Protein AF-A0A8T1VBM8-F1 (afdb_monomer)

Sequence (151 aa):
MEVMPRVQRLIVVVNVLEFKYRATGYGIYLYDMVSPILKAYPNKFNLYTIKEELNIYIHSKVVVIDDVDTFESPDGVIVNKLARDFRIRKFQEMTGLGYDELTLKEAFYSFESAASNVSTILQHLEVSYHAYYLTFTNFIRQNMNPQDACT

Organism: NCBI:txid221518

Solvent-accessible surface area (backbone atoms only — not comparable to full-atom values): 9210 Å² total; per-residue (Å²): 126,87,58,66,84,73,38,60,36,40,41,37,38,40,46,70,75,51,68,70,46,50,74,69,48,47,53,52,54,52,37,69,66,43,50,61,50,40,72,77,33,63,91,31,46,48,49,30,23,50,46,75,92,71,75,72,90,49,91,65,50,78,48,79,44,59,81,66,72,82,62,76,43,100,82,70,55,68,82,51,70,63,60,54,50,52,50,52,54,51,44,27,74,58,55,73,52,61,77,93,79,50,50,83,72,54,49,52,56,43,48,57,51,24,31,73,33,87,90,48,54,33,25,73,50,86,82,71,92,57,80,72,52,73,74,62,39,71,71,56,44,43,73,74,40,73,80,76,69,86,126

Mean predicted aligned error: 10.0 Å

Radius of gyration: 17.74 Å; Cα contacts (8 Å, |Δi|>4): 163; chains: 1; bounding box: 34×45×46 Å

Foldseek 3Di:
DVCQVQFQAKEKEAEDDDPVNVVLCVLVVCLVVCVVVCVVCVPRYFYKYFDVVVVDDDHMDIDTHGPPPQDQDPVRDGPDPVSVQVNLVVLCVQQVDDSVVDDSVVSVVSLVVQQVDPPTGMHGDDNDDDPCSVVCDPVSVCVSCVPPPDD

pLDDT: mean 73.57, std 13.28, range [36.59, 90.25]

Nearest PDB structures (foldseek):
  5hqp-assembly1_D  TM=2.925E-01  e=4.922E-01  Homo sapiens
  3drn-assembly2_B  TM=2.360E-01  e=3.787E-01  Saccharolobus solfataricus
  5xwm-assembly1_A  TM=3.075E-01  e=1.405E+00  Homo sapiens
  5xwm-assembly2_B  TM=2.818E-01  e=1.950E+00  Homo sapiens
  3me8-assembly1_A  TM=2.087E-01  e=1.233E+00  Aquifex aeolicus

Secondary structure (DSSP, 8-state):
--STTT-SEEEEEE----HHHHHTTHHHHHHHHHHHHHHH-TTTEEEEEE-GGG-----EEEEEE--------TT--PPPHHHHHHHHHHHHHHH---STT--TTHHHHHHHHHHH-TTSSEEE------GGGGG--HHHHHHH-TT----

Structure (mmCIF, N/CA/C/O backbone):
data_AF-A0A8T1VBM8-F1
#
_entry.id   AF-A0A8T1VBM8-F1
#
loop_
_atom_site.group_PDB
_atom_site.id
_atom_site.type_symbol
_atom_site.label_atom_id
_atom_site.label_alt_id
_atom_site.label_comp_id
_atom_site.label_asym_id
_atom_site.label_entity_id
_atom_site.label_seq_id
_atom_site.pdbx_PDB_ins_code
_atom_site.Cartn_x
_atom_site.Cartn_y
_atom_site.Cartn_z
_atom_site.occupancy
_atom_site.B_iso_or_equiv
_atom_site.auth_seq_id
_atom_site.auth_comp_id
_atom_site.auth_asym_id
_atom_site.auth_atom_id
_atom_site.pdbx_PDB_model_num
ATOM 1 N N . MET A 1 1 ? -6.867 -14.392 -8.960 1.00 59.41 1 MET A N 1
ATOM 2 C CA . MET A 1 1 ? -7.187 -13.363 -7.937 1.00 59.41 1 MET A CA 1
ATOM 3 C C . MET A 1 1 ? -8.410 -13.785 -7.117 1.00 59.41 1 MET A C 1
ATOM 5 O O . MET A 1 1 ? -9.407 -13.081 -7.068 1.00 59.41 1 MET A O 1
ATOM 9 N N . GLU A 1 2 ? -8.344 -14.952 -6.478 1.00 68.31 2 GLU A N 1
ATOM 10 C CA . GLU A 1 2 ? -9.504 -15.602 -5.840 1.00 68.31 2 GLU A CA 1
ATOM 11 C C . GLU A 1 2 ? -9.891 -14.979 -4.484 1.00 68.31 2 GLU A C 1
ATOM 13 O O . GLU A 1 2 ? -11.028 -15.084 -4.037 1.00 68.31 2 GLU A O 1
ATOM 18 N N . VAL A 1 3 ? -8.953 -14.269 -3.849 1.00 71.06 3 VAL A N 1
ATOM 19 C CA . VAL A 1 3 ? -9.081 -13.762 -2.472 1.00 71.06 3 VAL A CA 1
ATOM 20 C C . VAL A 1 3 ? -9.628 -12.324 -2.405 1.00 71.06 3 VAL A C 1
ATOM 22 O O . VAL A 1 3 ? -10.326 -11.972 -1.457 1.00 71.06 3 VAL A O 1
ATOM 25 N N . MET A 1 4 ? -9.388 -11.497 -3.431 1.00 75.88 4 MET A N 1
ATOM 26 C CA . MET A 1 4 ? -9.801 -10.079 -3.471 1.00 75.88 4 MET A CA 1
ATOM 27 C C . MET A 1 4 ? -11.314 -9.825 -3.290 1.00 75.88 4 MET A C 1
ATOM 29 O O . MET A 1 4 ? -11.676 -8.816 -2.677 1.00 75.88 4 MET A O 1
ATOM 33 N N . PRO A 1 5 ? -12.227 -10.696 -3.768 1.00 78.94 5 PRO A N 1
ATOM 34 C CA . PRO A 1 5 ? -13.652 -10.533 -3.492 1.00 78.94 5 PRO A CA 1
ATOM 35 C C . PRO A 1 5 ? -14.000 -10.610 -1.999 1.00 78.94 5 PRO A C 1
ATOM 37 O O . PRO A 1 5 ? -14.883 -9.872 -1.565 1.00 78.94 5 PRO A O 1
ATOM 40 N N . ARG A 1 6 ? -13.292 -11.449 -1.225 1.00 75.56 6 ARG A N 1
ATOM 41 C CA . ARG A 1 6 ? -13.557 -11.702 0.203 1.00 75.56 6 ARG A CA 1
ATOM 42 C C . ARG A 1 6 ? -12.958 -10.628 1.108 1.00 75.56 6 ARG A C 1
ATOM 44 O O . ARG A 1 6 ? -13.617 -10.175 2.032 1.00 75.56 6 ARG A O 1
ATOM 51 N N . VAL A 1 7 ? -11.755 -10.162 0.778 1.00 75.62 7 VAL A N 1
ATOM 52 C CA . VAL A 1 7 ? -11.066 -9.116 1.545 1.00 75.62 7 VAL A CA 1
ATOM 53 C C . VAL A 1 7 ? -11.828 -7.791 1.447 1.00 75.62 7 VAL A C 1
ATOM 55 O O . VAL A 1 7 ? -12.312 -7.403 0.373 1.00 75.62 7 VAL A O 1
ATOM 58 N N . GLN A 1 8 ? -11.916 -7.069 2.568 1.00 77.69 8 GLN A N 1
ATOM 59 C CA . GLN A 1 8 ? -12.539 -5.747 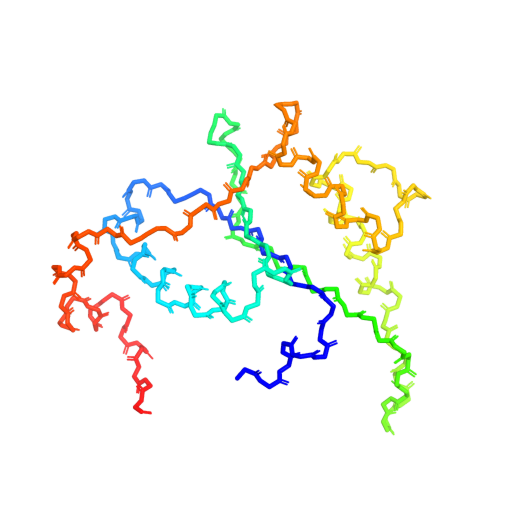2.591 1.00 77.69 8 GLN A CA 1
ATOM 60 C C . GLN A 1 8 ? -11.660 -4.704 1.920 1.00 77.69 8 GLN A C 1
ATOM 62 O O . GLN A 1 8 ? -12.118 -4.068 0.969 1.00 77.69 8 GLN A O 1
ATOM 67 N N . ARG A 1 9 ? -10.404 -4.555 2.364 1.00 79.00 9 ARG A N 1
ATOM 68 C CA . ARG A 1 9 ? -9.393 -3.815 1.601 1.00 79.00 9 ARG A CA 1
ATOM 69 C C . ARG A 1 9 ? -7.971 -4.317 1.858 1.00 79.00 9 ARG A C 1
ATOM 71 O O . ARG A 1 9 ? -7.645 -4.882 2.902 1.00 79.00 9 ARG A O 1
ATOM 78 N N . LEU A 1 10 ? -7.114 -4.042 0.889 1.00 84.44 10 LEU A N 1
ATOM 79 C CA . LEU A 1 10 ? -5.692 -4.328 0.882 1.00 84.44 10 LEU A CA 1
ATOM 80 C C . LEU A 1 10 ? -4.931 -3.002 0.790 1.00 84.44 10 LEU A C 1
ATOM 82 O O . LEU A 1 10 ? -5.073 -2.271 -0.190 1.00 84.44 10 LEU A O 1
ATOM 86 N N . ILE A 1 11 ? -4.132 -2.708 1.815 1.00 85.56 11 ILE A N 1
ATOM 87 C CA . ILE A 1 11 ? -3.216 -1.569 1.824 1.00 85.56 11 ILE A CA 1
ATOM 88 C C . ILE A 1 11 ? -1.802 -2.089 1.620 1.00 85.56 11 ILE A C 1
ATOM 90 O O . ILE A 1 11 ? -1.339 -2.984 2.335 1.00 85.56 11 ILE A O 1
ATOM 94 N N . VAL A 1 12 ? -1.088 -1.490 0.679 1.00 87.06 12 VAL A N 1
ATOM 95 C CA . VAL A 1 12 ? 0.325 -1.778 0.461 1.00 87.06 12 VAL A CA 1
ATOM 96 C C . VAL A 1 12 ? 1.109 -0.480 0.592 1.00 87.06 12 VAL A C 1
ATOM 98 O O . VAL A 1 12 ? 0.797 0.507 -0.066 1.00 87.06 12 VAL A O 1
ATOM 101 N N . VAL A 1 13 ? 2.125 -0.482 1.454 1.00 86.19 13 VAL A N 1
ATOM 102 C CA . VAL A 1 13 ? 3.088 0.614 1.584 1.00 86.19 13 VAL A CA 1
ATOM 103 C C . VAL A 1 13 ? 4.415 0.132 1.028 1.00 86.19 13 VAL A C 1
ATOM 105 O O . VAL A 1 13 ? 5.038 -0.780 1.583 1.00 86.19 13 VAL A O 1
ATOM 108 N N . VAL A 1 14 ? 4.835 0.726 -0.079 1.00 82.56 14 VAL A N 1
ATOM 109 C CA . VAL A 1 14 ? 6.121 0.435 -0.718 1.00 82.56 14 VAL A CA 1
ATOM 110 C C . VAL A 1 14 ? 7.088 1.589 -0.512 1.00 82.56 14 VAL A C 1
ATOM 112 O O . VAL A 1 14 ? 6.700 2.679 -0.093 1.00 82.56 14 VAL A O 1
ATOM 115 N N . ASN A 1 15 ? 8.365 1.334 -0.778 1.00 74.75 15 ASN A N 1
ATOM 116 C CA . ASN A 1 15 ? 9.353 2.394 -0.743 1.00 74.75 15 ASN A CA 1
ATOM 117 C C . ASN A 1 15 ? 9.220 3.337 -1.934 1.00 74.75 15 ASN A C 1
ATOM 119 O O . ASN A 1 15 ? 8.777 2.941 -3.018 1.00 74.75 15 ASN A O 1
ATOM 123 N N . VAL A 1 16 ? 9.765 4.537 -1.756 1.00 67.69 16 VAL A N 1
ATOM 124 C CA . VAL A 1 16 ? 10.067 5.425 -2.870 1.00 67.69 16 VAL A CA 1
ATOM 125 C C . VAL A 1 16 ? 11.045 4.715 -3.793 1.00 67.69 16 VAL A C 1
ATOM 127 O O . VAL A 1 16 ? 12.117 4.261 -3.384 1.00 67.69 16 VAL A O 1
ATOM 130 N N . LEU A 1 17 ? 10.678 4.632 -5.067 1.00 64.88 17 LEU A N 1
ATOM 131 C CA . LEU A 1 17 ? 11.589 4.138 -6.078 1.00 64.88 17 LEU A CA 1
ATOM 132 C C . LEU A 1 17 ? 12.632 5.192 -6.387 1.00 64.88 17 LEU A C 1
ATOM 134 O O . LEU A 1 17 ? 12.376 6.086 -7.199 1.00 64.88 17 LEU A O 1
ATOM 138 N N . GLU A 1 18 ? 13.815 5.046 -5.786 1.00 64.81 18 GLU A N 1
ATOM 139 C CA . GLU A 1 18 ? 14.990 5.790 -6.227 1.00 64.81 18 GLU A CA 1
ATOM 140 C C . GLU A 1 18 ? 15.166 5.620 -7.740 1.00 64.81 18 GLU A C 1
ATOM 142 O O . GLU A 1 18 ? 14.883 4.564 -8.320 1.00 64.81 18 GLU A O 1
ATOM 147 N N . PHE A 1 19 ? 15.686 6.661 -8.388 1.00 59.03 19 PHE A N 1
ATOM 148 C CA . PHE A 1 19 ? 15.885 6.699 -9.836 1.00 59.03 19 PHE A CA 1
ATOM 149 C C . PHE A 1 19 ? 16.622 5.461 -10.380 1.00 59.03 19 PHE A C 1
ATOM 151 O O . PHE A 1 19 ? 16.277 4.948 -11.446 1.00 59.03 19 PHE A O 1
ATOM 158 N N . LYS A 1 20 ? 17.581 4.925 -9.611 1.00 54.81 20 LYS A N 1
ATOM 159 C CA . LYS A 1 20 ? 18.318 3.699 -9.951 1.00 54.81 20 LYS A CA 1
ATOM 160 C C . LYS A 1 20 ? 17.395 2.490 -10.133 1.00 54.81 20 LYS A C 1
ATOM 162 O O . LYS A 1 20 ? 17.563 1.761 -11.101 1.00 54.81 20 LYS A O 1
ATOM 167 N N . TYR A 1 21 ? 16.384 2.319 -9.281 1.00 61.09 21 TYR A N 1
ATOM 168 C CA . TYR A 1 21 ? 15.432 1.207 -9.380 1.00 61.09 21 TYR A CA 1
ATOM 169 C C . TYR A 1 21 ? 14.428 1.385 -10.527 1.00 61.09 21 TYR A C 1
ATOM 171 O O . TYR A 1 21 ? 14.010 0.407 -11.149 1.00 61.09 21 TYR A O 1
ATOM 179 N N . ARG A 1 22 ? 14.073 2.634 -10.872 1.00 63.03 22 ARG A N 1
ATOM 180 C CA . ARG A 1 22 ? 13.264 2.922 -12.073 1.00 63.03 22 ARG A CA 1
ATOM 181 C C . ARG A 1 22 ? 14.011 2.520 -13.349 1.00 63.03 22 ARG A C 1
ATOM 183 O O . ARG A 1 22 ? 13.412 1.925 -14.243 1.00 63.03 22 ARG A O 1
ATOM 190 N N . ALA A 1 23 ? 15.319 2.785 -13.401 1.00 61.06 23 ALA A N 1
ATOM 191 C CA . ALA A 1 23 ? 16.179 2.427 -14.529 1.00 61.06 23 ALA A CA 1
ATOM 192 C C . ALA A 1 23 ? 16.409 0.909 -14.668 1.00 61.06 23 ALA A C 1
ATOM 194 O O . ALA A 1 23 ? 16.582 0.420 -15.782 1.00 61.06 23 ALA A O 1
ATOM 195 N N . THR A 1 24 ? 16.349 0.145 -13.573 1.00 66.75 24 THR A N 1
ATOM 196 C CA . THR A 1 24 ? 16.470 -1.326 -13.579 1.00 66.75 24 THR A CA 1
ATOM 197 C C . THR A 1 24 ? 15.120 -2.036 -13.730 1.00 66.75 24 THR A C 1
ATOM 199 O O . THR A 1 24 ? 14.932 -3.141 -13.236 1.00 66.75 24 THR A O 1
ATOM 202 N N . GLY A 1 25 ? 14.123 -1.402 -14.347 1.00 71.25 25 GLY A N 1
ATOM 203 C CA . GLY A 1 25 ? 12.870 -2.075 -14.706 1.00 71.25 25 GLY A CA 1
ATOM 204 C C . GLY A 1 25 ? 11.926 -2.392 -13.550 1.00 71.25 25 GLY A C 1
ATOM 205 O O . GLY A 1 25 ? 10.863 -2.957 -13.786 1.00 71.25 25 GLY A O 1
ATOM 206 N N . TYR A 1 26 ? 12.218 -1.977 -12.316 1.00 75.44 26 TYR A N 1
ATOM 207 C CA . TYR A 1 26 ? 11.263 -2.165 -11.221 1.00 75.44 26 TYR A CA 1
ATOM 208 C C . TYR A 1 26 ? 9.926 -1.478 -11.530 1.00 75.44 26 TYR A C 1
ATOM 210 O O . TYR A 1 26 ? 8.868 -2.017 -11.225 1.00 75.44 26 TYR A O 1
ATOM 218 N N . GLY A 1 27 ? 9.963 -0.310 -12.181 1.00 78.69 27 GLY A N 1
ATOM 219 C CA . GLY A 1 27 ? 8.756 0.428 -12.555 1.00 78.69 27 GLY A CA 1
ATOM 220 C C . GLY A 1 27 ? 7.802 -0.381 -13.441 1.00 78.69 27 GLY A C 1
ATOM 221 O O . GLY A 1 27 ? 6.606 -0.391 -13.169 1.00 78.69 27 GLY A O 1
ATOM 222 N N . ILE A 1 28 ? 8.321 -1.106 -14.443 1.00 80.56 28 ILE A N 1
ATOM 223 C CA . ILE A 1 28 ? 7.480 -1.946 -15.310 1.00 80.56 28 ILE A CA 1
ATOM 224 C C . ILE A 1 28 ? 6.928 -3.152 -14.545 1.00 80.56 28 ILE A C 1
ATOM 226 O O . ILE A 1 28 ? 5.748 -3.452 -14.675 1.00 80.56 28 ILE A O 1
ATOM 230 N N . TYR A 1 29 ? 7.724 -3.788 -13.678 1.00 80.62 29 TYR A N 1
ATOM 231 C CA . TYR A 1 29 ? 7.231 -4.890 -12.845 1.00 80.62 29 TYR A CA 1
ATOM 232 C C . TYR A 1 29 ? 6.132 -4.433 -11.883 1.00 80.62 29 TYR A C 1
ATOM 234 O O . TYR A 1 29 ? 5.096 -5.087 -11.773 1.00 80.62 29 TYR A O 1
ATOM 242 N N . LEU A 1 30 ? 6.324 -3.294 -11.212 1.00 81.56 30 LEU A N 1
ATOM 243 C CA . LEU A 1 30 ? 5.304 -2.714 -10.344 1.00 81.56 30 LEU A CA 1
ATOM 244 C C . LEU A 1 30 ? 4.035 -2.387 -11.144 1.00 81.56 30 LEU A C 1
ATOM 246 O O . LEU A 1 30 ? 2.939 -2.723 -10.701 1.00 81.56 30 LEU A O 1
ATOM 250 N N . TYR A 1 31 ? 4.179 -1.792 -12.333 1.00 86.19 31 TYR A N 1
ATOM 251 C CA . TYR A 1 31 ? 3.056 -1.507 -13.224 1.00 86.19 31 TYR A CA 1
ATOM 252 C C . TYR A 1 31 ? 2.299 -2.778 -13.623 1.00 86.19 31 TYR A C 1
ATOM 254 O O . TYR A 1 31 ? 1.083 -2.833 -13.432 1.00 86.19 31 TYR A O 1
ATOM 262 N N . ASP A 1 32 ? 2.991 -3.800 -14.122 1.00 85.31 32 ASP A N 1
ATOM 263 C CA . ASP A 1 32 ? 2.382 -5.044 -14.606 1.00 85.31 32 ASP A CA 1
ATOM 264 C C . ASP A 1 32 ? 1.677 -5.814 -13.481 1.00 85.31 32 ASP A C 1
ATOM 266 O O . ASP A 1 32 ? 0.586 -6.348 -13.684 1.00 85.31 32 ASP A O 1
ATOM 270 N N . MET A 1 33 ? 2.261 -5.839 -12.278 1.00 83.44 33 MET A N 1
ATOM 271 C CA . MET A 1 33 ? 1.674 -6.529 -11.126 1.00 83.44 33 MET A CA 1
ATOM 272 C C . MET A 1 33 ? 0.475 -5.780 -10.544 1.00 83.44 33 MET A C 1
ATOM 274 O O . MET A 1 33 ? -0.535 -6.393 -10.195 1.00 83.44 33 MET A O 1
ATOM 278 N N . VAL A 1 34 ? 0.583 -4.457 -10.401 1.00 86.81 34 VAL A N 1
ATOM 279 C CA . VAL A 1 34 ? -0.375 -3.674 -9.614 1.00 86.81 34 VAL A CA 1
ATOM 280 C C . VAL A 1 34 ? -1.513 -3.118 -10.466 1.00 86.81 34 VAL A C 1
ATOM 282 O O . VAL A 1 34 ? -2.659 -3.093 -10.01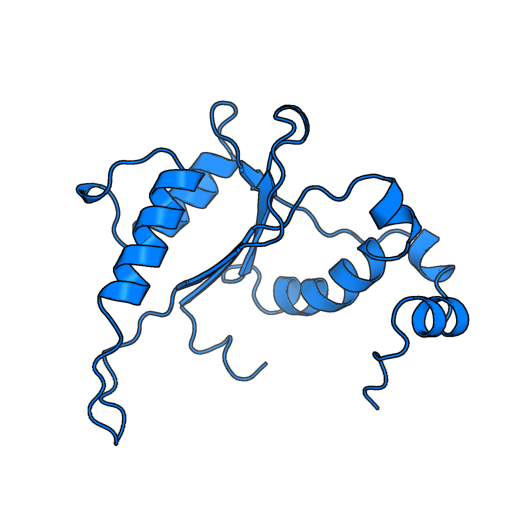1 1.00 86.81 34 VAL A O 1
ATOM 285 N N . SER A 1 35 ? -1.249 -2.724 -11.715 1.00 88.69 35 SER A N 1
ATOM 286 C CA . SER A 1 35 ? -2.271 -2.124 -12.588 1.00 88.69 35 SER A CA 1
ATOM 287 C C . SER A 1 35 ? -3.519 -2.992 -12.775 1.00 88.69 35 SER A C 1
ATOM 289 O O . SER A 1 35 ? -4.620 -2.437 -12.732 1.00 88.69 35 SER A O 1
ATOM 291 N N . PRO A 1 36 ? -3.424 -4.327 -12.957 1.00 89.75 36 PRO A N 1
ATOM 292 C CA . PRO A 1 36 ? -4.611 -5.177 -13.053 1.00 89.75 36 PRO A CA 1
ATOM 293 C C . PRO A 1 36 ? -5.453 -5.162 -11.772 1.00 89.75 36 PRO A C 1
ATOM 295 O O . PRO A 1 36 ? -6.681 -5.164 -11.840 1.00 89.75 36 PRO A O 1
ATOM 298 N N . ILE A 1 37 ? -4.800 -5.110 -10.607 1.00 88.00 37 ILE A N 1
ATOM 299 C CA . ILE A 1 37 ? -5.457 -5.100 -9.295 1.00 88.00 37 ILE A CA 1
ATOM 300 C C . ILE A 1 37 ? -6.161 -3.762 -9.070 1.00 88.00 37 ILE A C 1
ATOM 302 O O . ILE A 1 37 ? -7.343 -3.756 -8.727 1.00 88.00 37 ILE A O 1
ATOM 306 N N . LEU A 1 38 ? -5.471 -2.645 -9.332 1.00 87.56 38 LEU A N 1
ATOM 307 C CA . LEU A 1 38 ? -6.034 -1.293 -9.243 1.00 87.56 38 LEU A CA 1
ATOM 308 C C . LEU A 1 38 ? -7.258 -1.127 -10.150 1.00 87.56 38 LEU A C 1
ATOM 310 O O . LEU A 1 38 ? -8.269 -0.582 -9.721 1.00 87.56 38 LEU A O 1
ATOM 314 N N . LYS A 1 39 ? -7.197 -1.635 -11.388 1.00 88.69 39 LYS A N 1
ATOM 315 C CA . LYS A 1 39 ? -8.318 -1.558 -12.339 1.00 88.69 39 LYS A CA 1
ATOM 316 C C . LYS A 1 39 ? -9.507 -2.421 -11.917 1.00 88.69 39 LYS A C 1
ATOM 318 O O . LYS A 1 39 ? -10.647 -2.000 -12.084 1.00 88.69 39 LYS A O 1
ATOM 323 N N . ALA A 1 40 ? -9.254 -3.620 -11.393 1.00 89.56 40 ALA A N 1
ATOM 324 C CA . ALA A 1 40 ? -10.313 -4.540 -10.982 1.00 89.56 40 ALA A CA 1
ATOM 325 C C . ALA A 1 40 ? -10.962 -4.149 -9.643 1.00 89.56 40 ALA A C 1
ATOM 327 O O . ALA A 1 40 ? -12.147 -4.407 -9.437 1.00 89.56 40 ALA A O 1
ATOM 328 N N . TYR A 1 41 ? -10.201 -3.532 -8.733 1.00 89.44 41 TYR A N 1
ATOM 329 C CA . TYR A 1 41 ? -10.633 -3.241 -7.364 1.00 89.44 41 TYR A CA 1
ATOM 330 C C . TYR A 1 41 ? -10.218 -1.836 -6.885 1.00 89.44 41 TYR A C 1
ATOM 332 O O . TYR A 1 41 ? -9.601 -1.716 -5.822 1.00 89.44 41 TYR A O 1
ATOM 340 N N . PRO A 1 42 ? -10.598 -0.759 -7.599 1.00 87.06 42 PRO A N 1
ATOM 341 C CA . PRO A 1 42 ? -10.120 0.600 -7.317 1.00 87.06 42 PRO A CA 1
ATOM 342 C C . PRO A 1 42 ? -10.488 1.104 -5.914 1.00 87.06 42 PRO A C 1
ATOM 344 O O . PRO A 1 42 ? -9.775 1.913 -5.343 1.00 87.06 42 PRO A O 1
ATOM 347 N N . ASN A 1 43 ? -11.574 0.588 -5.329 1.00 86.88 43 ASN A N 1
ATOM 348 C CA . ASN A 1 43 ? -12.044 0.985 -3.996 1.00 86.88 43 ASN A CA 1
ATOM 349 C C . ASN A 1 43 ? -11.570 0.052 -2.866 1.00 86.88 43 ASN A C 1
ATOM 351 O O . ASN A 1 43 ? -11.889 0.291 -1.700 1.00 86.88 43 ASN A O 1
ATOM 355 N N . LYS A 1 44 ? -10.873 -1.048 -3.195 1.00 85.38 44 LYS A N 1
ATOM 356 C CA . LYS A 1 44 ? -10.376 -2.024 -2.209 1.00 85.38 44 LYS A CA 1
ATOM 357 C C . LYS A 1 44 ? -8.856 -2.114 -2.157 1.00 85.38 44 LYS A C 1
ATOM 359 O O . LYS A 1 44 ? -8.347 -2.742 -1.236 1.00 85.38 44 LYS A O 1
ATOM 364 N N . PHE A 1 45 ? -8.135 -1.569 -3.128 1.00 87.88 45 PHE A N 1
ATOM 365 C CA . PHE A 1 45 ? -6.683 -1.651 -3.172 1.00 87.88 45 PHE A CA 1
ATOM 366 C C . PHE A 1 45 ? -6.076 -0.253 -3.175 1.00 87.88 45 PHE A C 1
ATOM 368 O O . PHE A 1 45 ? -6.233 0.479 -4.149 1.00 87.88 45 PHE A O 1
ATOM 375 N N . ASN A 1 46 ? -5.354 0.079 -2.102 1.00 88.12 46 ASN A N 1
ATOM 376 C CA . ASN A 1 46 ? -4.673 1.361 -1.966 1.00 88.12 46 ASN A CA 1
ATOM 377 C C . ASN A 1 46 ? -3.164 1.129 -1.860 1.00 88.12 46 ASN A C 1
ATOM 379 O O . ASN A 1 46 ? -2.702 0.311 -1.056 1.00 88.12 46 ASN A O 1
ATOM 383 N N . LEU A 1 47 ? -2.407 1.872 -2.662 1.00 88.44 47 LEU A N 1
ATOM 384 C CA . LEU A 1 47 ? -0.953 1.828 -2.685 1.00 88.44 47 LEU A CA 1
ATOM 385 C C . LEU A 1 47 ? -0.403 3.167 -2.195 1.00 88.44 47 LEU A C 1
ATOM 387 O O . LEU A 1 47 ? -0.704 4.215 -2.760 1.00 88.44 47 LEU A O 1
ATOM 391 N N . TYR A 1 48 ? 0.424 3.117 -1.159 1.00 89.38 48 TYR A N 1
ATOM 392 C CA . TYR A 1 48 ? 1.052 4.289 -0.562 1.00 89.38 48 TYR A CA 1
ATOM 393 C C . TYR A 1 48 ? 2.575 4.165 -0.606 1.00 89.38 48 TYR A C 1
ATOM 395 O O . TYR A 1 4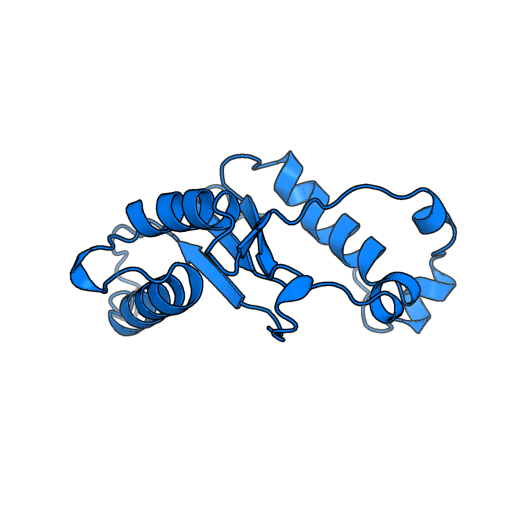8 ? 3.138 3.071 -0.701 1.00 89.38 48 TYR A O 1
ATOM 403 N N . THR A 1 49 ? 3.239 5.305 -0.489 1.00 88.00 49 THR A N 1
ATOM 404 C CA . THR A 1 49 ? 4.683 5.420 -0.280 1.00 88.00 49 THR A CA 1
ATOM 405 C C . THR A 1 49 ? 4.955 6.473 0.790 1.00 88.00 49 THR A C 1
ATOM 407 O O . THR A 1 49 ? 4.051 7.194 1.216 1.00 88.00 49 THR A O 1
ATOM 410 N N . ILE A 1 50 ? 6.199 6.561 1.248 1.00 87.38 50 ILE A N 1
ATOM 411 C CA . ILE A 1 50 ? 6.644 7.677 2.084 1.00 87.38 50 ILE A CA 1
ATOM 412 C C . ILE A 1 50 ? 6.927 8.888 1.197 1.00 87.38 50 ILE A C 1
ATOM 414 O O . ILE A 1 50 ? 7.338 8.733 0.045 1.00 87.38 50 ILE A O 1
ATOM 418 N N . LYS A 1 51 ? 6.739 10.087 1.742 1.00 86.25 51 LYS A N 1
ATOM 419 C CA . LYS A 1 51 ? 7.197 11.334 1.127 1.00 86.25 51 LYS A CA 1
ATOM 420 C C . LYS A 1 51 ? 8.710 11.334 0.933 1.00 86.25 51 LYS A C 1
ATOM 422 O O . LYS A 1 51 ? 9.466 11.117 1.881 1.00 86.25 51 LYS A O 1
ATOM 427 N N . GLU A 1 52 ? 9.145 11.612 -0.294 1.00 81.44 52 GLU A N 1
ATOM 428 C CA . GLU A 1 52 ? 10.561 11.536 -0.681 1.00 81.44 52 GLU A CA 1
ATOM 429 C C . GLU A 1 52 ? 11.448 12.466 0.171 1.00 81.44 52 GLU A C 1
ATOM 431 O O . GLU A 1 52 ? 12.552 12.092 0.561 1.00 81.44 52 GLU A O 1
ATOM 436 N N . GLU A 1 53 ? 10.930 13.640 0.542 1.00 82.44 53 GLU A N 1
ATOM 437 C CA . GLU A 1 53 ? 11.614 14.668 1.345 1.00 82.44 53 GLU A CA 1
ATOM 438 C C . GLU A 1 53 ? 12.034 14.220 2.752 1.00 82.44 53 GLU A C 1
ATOM 440 O O . GLU A 1 53 ? 12.941 14.806 3.341 1.00 82.44 53 GLU A O 1
ATOM 445 N N . LEU A 1 54 ? 11.406 13.171 3.290 1.00 82.44 54 LEU A N 1
ATOM 446 C CA . LEU A 1 54 ? 11.701 12.675 4.633 1.00 82.44 54 LEU A CA 1
ATOM 447 C C . LEU A 1 54 ? 12.906 11.726 4.668 1.00 82.44 54 LEU A C 1
ATOM 449 O O . LEU A 1 54 ? 13.431 11.462 5.748 1.00 82.44 54 LEU A O 1
ATOM 453 N N . ASN A 1 55 ? 13.354 11.217 3.512 1.00 79.38 55 ASN A N 1
ATOM 454 C CA . ASN A 1 55 ? 14.494 10.301 3.383 1.00 79.38 55 ASN A CA 1
ATOM 455 C C . ASN A 1 55 ? 14.429 9.081 4.334 1.00 79.38 55 ASN A C 1
ATOM 457 O O . ASN A 1 55 ? 15.432 8.649 4.907 1.00 79.38 55 ASN A O 1
ATOM 461 N N . ILE A 1 56 ? 13.226 8.533 4.530 1.00 77.38 56 ILE A N 1
ATOM 462 C CA . ILE A 1 56 ? 12.986 7.343 5.353 1.00 77.38 56 ILE A CA 1
ATOM 463 C C . ILE A 1 56 ? 12.927 6.122 4.434 1.00 77.38 56 ILE A C 1
ATOM 465 O O . ILE A 1 56 ? 12.204 6.114 3.443 1.00 77.38 56 ILE A O 1
ATOM 469 N N . TYR A 1 57 ? 13.657 5.064 4.782 1.00 73.31 57 TYR A N 1
ATOM 470 C CA . TYR A 1 57 ? 13.638 3.807 4.036 1.00 73.31 57 TYR A CA 1
ATOM 471 C C . TYR A 1 57 ? 12.611 2.827 4.624 1.00 73.31 57 TYR A C 1
ATOM 473 O O . TYR A 1 57 ? 12.728 2.416 5.780 1.00 73.31 57 TYR A O 1
ATOM 481 N N . ILE A 1 58 ? 11.641 2.383 3.817 1.00 70.69 58 ILE A N 1
ATOM 482 C CA . ILE A 1 58 ? 10.752 1.257 4.153 1.00 70.69 58 ILE A CA 1
ATOM 483 C C . ILE A 1 58 ? 10.875 0.191 3.072 1.00 70.69 58 ILE A C 1
ATOM 485 O O . ILE A 1 58 ? 10.503 0.431 1.938 1.00 70.69 58 ILE A O 1
ATOM 489 N N . HIS A 1 59 ? 11.332 -1.014 3.428 1.00 68.00 59 HIS A N 1
ATOM 490 C CA . HIS A 1 59 ? 11.537 -2.093 2.454 1.00 68.00 59 HIS A CA 1
ATOM 491 C C . HIS A 1 59 ? 10.243 -2.459 1.700 1.00 68.00 59 HIS A C 1
ATOM 493 O O . HIS A 1 59 ? 10.186 -2.371 0.481 1.00 68.00 59 HIS A O 1
ATOM 499 N N . SER A 1 60 ? 9.189 -2.845 2.419 1.00 65.69 60 SER A N 1
ATOM 500 C CA . SER A 1 60 ? 7.785 -2.920 1.979 1.00 65.69 60 SER A CA 1
ATOM 501 C C . SER A 1 60 ? 6.966 -3.416 3.167 1.00 65.69 60 SER A C 1
ATOM 503 O O . SER A 1 60 ? 7.429 -4.277 3.922 1.00 65.69 60 SER A O 1
ATOM 505 N N . LYS A 1 61 ? 5.761 -2.884 3.362 1.00 75.19 61 LYS A N 1
ATOM 506 C CA . LYS A 1 61 ? 4.828 -3.345 4.397 1.00 75.19 61 LYS A CA 1
ATOM 507 C C . LYS A 1 61 ? 3.462 -3.570 3.760 1.00 75.19 61 LYS A C 1
ATOM 509 O O . LYS A 1 61 ? 2.901 -2.670 3.145 1.00 75.19 61 LYS A O 1
ATOM 514 N N . VAL A 1 62 ? 2.924 -4.775 3.922 1.00 71.94 62 VAL A N 1
ATOM 515 C CA . VAL A 1 62 ? 1.583 -5.136 3.447 1.00 71.94 62 VAL A CA 1
ATOM 516 C C . VAL 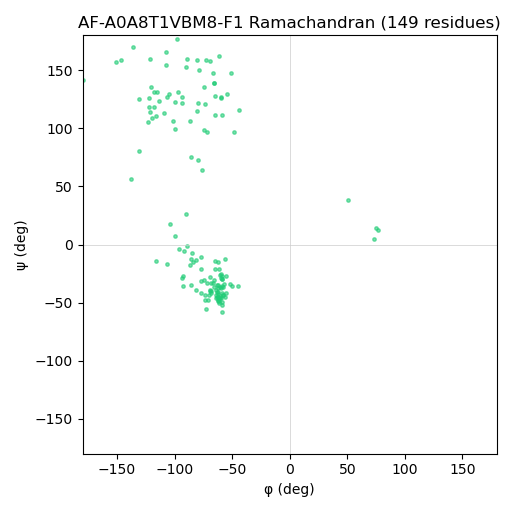A 1 62 ? 0.658 -5.231 4.647 1.00 71.94 62 VAL A C 1
ATOM 518 O O . VAL A 1 62 ? 0.952 -5.948 5.607 1.00 71.94 62 VAL A O 1
ATOM 521 N N . VAL A 1 63 ? -0.464 -4.520 4.587 1.00 71.75 63 VAL A N 1
ATOM 522 C CA . VAL A 1 63 ? -1.516 -4.592 5.594 1.00 71.75 63 VAL A CA 1
ATOM 523 C C . VAL A 1 63 ? -2.800 -5.057 4.922 1.00 71.75 63 VAL A C 1
ATOM 525 O O . VAL A 1 63 ? -3.430 -4.344 4.145 1.00 71.75 63 VAL A O 1
ATOM 528 N N . VAL A 1 64 ? -3.185 -6.292 5.229 1.00 68.88 64 VAL A N 1
ATOM 529 C CA . VAL A 1 64 ? -4.452 -6.876 4.786 1.00 68.88 64 VAL A CA 1
ATOM 530 C C . VAL A 1 64 ? -5.483 -6.644 5.874 1.00 68.88 64 VAL A C 1
ATOM 532 O O . VAL A 1 64 ? -5.256 -7.017 7.031 1.00 68.88 64 VAL A O 1
ATOM 535 N N . ILE A 1 65 ? -6.615 -6.056 5.509 1.00 66.94 65 ILE A N 1
ATOM 536 C CA . ILE A 1 65 ? -7.754 -5.945 6.406 1.00 66.94 65 ILE A CA 1
ATOM 537 C C . ILE A 1 65 ? -8.890 -6.752 5.801 1.00 66.94 65 ILE A C 1
ATOM 539 O O . ILE A 1 65 ? -9.477 -6.428 4.766 1.00 66.94 65 ILE A O 1
ATOM 543 N N . ASP A 1 66 ? -9.154 -7.839 6.496 1.00 63.97 66 ASP A N 1
ATOM 544 C CA . ASP A 1 66 ? -10.201 -8.782 6.199 1.00 63.97 66 ASP A CA 1
ATOM 545 C C . ASP A 1 66 ? -11.188 -8.723 7.362 1.00 63.97 66 ASP A C 1
ATOM 547 O O . ASP A 1 66 ? -10.768 -8.734 8.525 1.00 63.97 66 ASP A O 1
ATOM 551 N N . ASP A 1 67 ? -12.474 -8.597 7.051 1.00 55.47 67 ASP A N 1
ATOM 552 C CA . ASP A 1 67 ? -13.536 -8.722 8.054 1.00 55.47 67 ASP A CA 1
ATOM 553 C C . ASP A 1 67 ? -13.807 -10.212 8.127 1.00 55.47 67 ASP A C 1
ATOM 555 O O . ASP A 1 67 ? -14.711 -10.756 7.499 1.00 55.47 67 ASP A O 1
ATOM 559 N N . VAL A 1 68 ? -12.876 -10.892 8.786 1.00 49.06 68 VAL A N 1
ATOM 560 C CA . VAL A 1 68 ? -13.051 -12.287 9.131 1.00 49.06 68 VAL A CA 1
ATOM 561 C C . VAL A 1 68 ? -14.094 -12.263 10.237 1.00 49.06 68 VAL A C 1
ATOM 563 O O . VAL A 1 68 ? -13.753 -12.047 11.401 1.00 49.06 68 VAL A O 1
ATOM 566 N N . ASP A 1 69 ? -15.361 -12.492 9.878 1.00 46.06 69 ASP A N 1
ATOM 567 C CA . ASP A 1 69 ? -16.201 -13.313 10.747 1.00 46.06 69 ASP A CA 1
ATOM 568 C C . ASP A 1 69 ? -15.313 -14.486 11.135 1.00 46.06 69 ASP A C 1
ATOM 570 O O . ASP A 1 69 ? -14.806 -15.182 10.259 1.00 46.06 69 ASP A O 1
ATOM 574 N N . THR A 1 70 ? -14.990 -14.598 12.419 1.00 47.44 70 THR A N 1
ATOM 575 C CA . THR A 1 70 ? -14.104 -15.624 12.961 1.00 47.44 70 THR A CA 1
ATOM 576 C C . THR A 1 70 ? -14.530 -16.986 12.421 1.00 47.44 70 THR A C 1
ATOM 578 O O . THR A 1 70 ? -15.465 -17.587 12.938 1.00 47.44 70 THR A O 1
ATOM 581 N N . PHE A 1 71 ? -13.881 -17.472 11.365 1.00 38.62 71 PHE A N 1
ATOM 582 C CA . PHE A 1 71 ? -14.064 -18.842 10.927 1.00 38.62 71 PHE A CA 1
ATOM 583 C C . PHE A 1 71 ? -13.183 -19.682 11.836 1.00 38.62 71 PHE A C 1
ATOM 585 O O . PHE A 1 71 ? -11.959 -19.523 11.838 1.00 38.62 71 PHE A O 1
ATOM 592 N N . GLU A 1 72 ? -13.809 -20.537 12.643 1.00 41.00 72 GLU A N 1
ATOM 593 C CA . GLU A 1 72 ? -13.080 -21.622 13.281 1.00 41.00 72 GLU A CA 1
ATOM 594 C C . GLU A 1 72 ? -12.462 -22.465 12.169 1.00 41.00 72 GLU A C 1
ATOM 596 O O . GLU A 1 72 ? -13.150 -23.094 11.364 1.00 41.00 72 GLU A O 1
ATOM 601 N N . SER A 1 73 ? -11.139 -22.411 12.081 1.00 36.59 73 SER A N 1
ATOM 602 C CA . SER A 1 73 ? -10.392 -23.335 11.251 1.00 36.59 73 SER A CA 1
ATOM 603 C C . SER A 1 73 ? -10.533 -24.748 11.852 1.00 36.59 73 SER A C 1
ATOM 605 O O . SER A 1 73 ? -10.652 -24.867 13.075 1.00 36.59 73 SER A O 1
ATOM 607 N N . PRO A 1 74 ? -10.534 -25.833 11.050 1.00 40.03 74 PRO A N 1
ATOM 608 C CA . PRO A 1 74 ? -10.689 -27.211 11.545 1.00 40.03 74 PRO A CA 1
ATOM 609 C C . PRO A 1 74 ? -9.661 -27.649 12.607 1.00 40.03 74 PRO A C 1
ATOM 611 O O . PRO A 1 74 ? -9.822 -28.691 13.235 1.00 40.03 74 PRO A O 1
ATOM 614 N N . ASP A 1 75 ? -8.600 -26.865 12.791 1.00 37.03 75 ASP A N 1
ATOM 615 C CA . ASP A 1 75 ? -7.518 -27.012 13.767 1.00 37.03 75 ASP A CA 1
ATOM 616 C C . ASP A 1 75 ? -7.681 -26.119 15.024 1.00 37.03 75 ASP A C 1
ATOM 618 O O . ASP A 1 75 ? -6.786 -26.078 15.868 1.00 37.03 75 ASP A O 1
ATOM 622 N N . GLY A 1 76 ? -8.820 -25.433 15.197 1.00 37.44 76 GLY A N 1
ATOM 623 C CA . GLY A 1 76 ? -9.187 -24.731 16.437 1.00 37.44 76 GLY A CA 1
ATOM 624 C C . GLY A 1 76 ? -8.445 -23.414 16.698 1.00 37.44 76 GLY A C 1
ATOM 625 O O . GLY A 1 76 ? -8.483 -22.890 17.814 1.00 37.44 76 GLY A O 1
ATOM 626 N N . VAL A 1 77 ? -7.757 -22.855 15.698 1.00 38.38 77 VAL A N 1
ATOM 627 C CA . VAL A 1 77 ? -7.032 -21.584 15.841 1.00 38.38 77 VAL A CA 1
ATOM 628 C C . VAL A 1 77 ? -7.966 -20.403 15.567 1.00 38.38 77 VAL A C 1
ATOM 630 O O . VAL A 1 77 ? -8.296 -20.094 14.424 1.00 38.38 77 VAL A O 1
ATOM 633 N N . ILE A 1 78 ? -8.355 -19.692 16.628 1.00 48.72 78 ILE A N 1
ATOM 634 C CA . ILE A 1 78 ? -9.023 -18.386 16.537 1.00 48.72 78 ILE A CA 1
ATOM 635 C C . ILE A 1 78 ? -8.031 -17.388 15.920 1.00 48.72 78 ILE A C 1
ATOM 637 O O . ILE A 1 78 ? -6.895 -17.266 16.388 1.00 48.72 78 ILE A O 1
ATOM 641 N N . VAL A 1 79 ? -8.432 -16.667 14.868 1.00 49.88 79 VAL A N 1
ATOM 642 C CA . VAL A 1 79 ? -7.541 -15.717 14.183 1.00 49.88 79 VAL A CA 1
ATOM 643 C C . VAL A 1 79 ? -6.962 -14.704 15.181 1.00 49.88 79 VAL A C 1
ATOM 645 O O . VAL A 1 79 ? -7.640 -14.116 16.020 1.00 49.88 79 VAL A O 1
ATOM 648 N N . ASN A 1 80 ? -5.641 -14.576 15.102 1.00 57.88 80 ASN A N 1
ATOM 649 C CA . ASN A 1 80 ? -4.744 -14.285 16.208 1.00 57.88 80 ASN A CA 1
ATOM 650 C C . ASN A 1 80 ? -4.829 -12.819 16.684 1.00 57.88 80 ASN A C 1
ATOM 652 O O . ASN A 1 80 ? -4.509 -11.899 15.925 1.00 57.88 80 ASN A O 1
ATOM 656 N N . LYS A 1 81 ? -5.170 -12.585 17.964 1.00 59.06 81 LYS A N 1
ATOM 657 C CA . LYS A 1 81 ? -5.073 -11.270 18.640 1.00 59.06 81 LYS A CA 1
ATOM 658 C C . LYS A 1 81 ? -3.742 -10.574 18.332 1.00 59.06 81 LYS A C 1
ATOM 660 O O . LYS A 1 81 ? -3.729 -9.366 18.134 1.00 59.06 81 LYS A O 1
ATOM 665 N N . LEU A 1 82 ? -2.655 -11.342 18.210 1.00 61.62 82 LEU A N 1
ATOM 666 C CA . LEU A 1 82 ? -1.325 -10.861 17.837 1.00 61.62 82 LEU A CA 1
ATOM 667 C C . LEU A 1 82 ? -1.273 -10.245 16.432 1.00 61.62 82 LEU A C 1
ATOM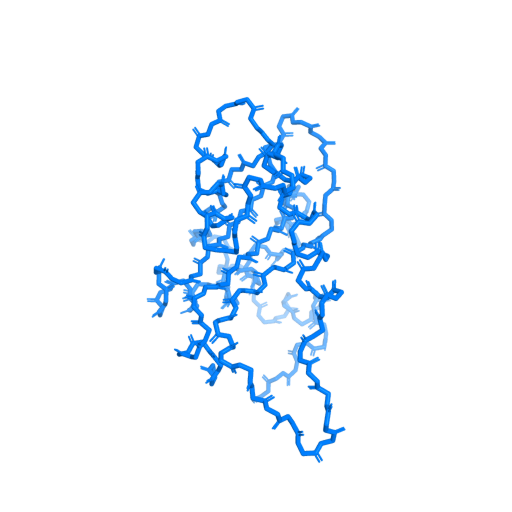 669 O O . LEU A 1 82 ? -0.628 -9.221 16.240 1.00 61.62 82 LEU A O 1
ATOM 673 N N . ALA A 1 83 ? -1.955 -10.838 15.449 1.00 64.38 83 ALA A N 1
ATOM 674 C CA . ALA A 1 83 ? -1.998 -10.309 14.088 1.00 64.38 83 ALA A CA 1
ATOM 675 C C . ALA A 1 83 ? -2.792 -8.996 14.031 1.00 64.38 83 ALA A C 1
ATOM 677 O O . ALA A 1 83 ? -2.370 -8.055 13.358 1.00 64.38 83 ALA A O 1
ATOM 678 N N . ARG A 1 84 ? -3.898 -8.898 14.784 1.00 65.81 84 ARG A N 1
ATOM 679 C CA . ARG A 1 84 ? -4.628 -7.632 14.969 1.00 65.81 84 ARG A CA 1
ATOM 680 C C . ARG A 1 84 ? -3.753 -6.588 15.667 1.00 65.81 84 ARG A C 1
ATOM 682 O O . ARG A 1 84 ? -3.667 -5.466 15.181 1.00 65.81 84 ARG A O 1
ATOM 689 N N . ASP A 1 85 ? -3.081 -6.964 16.754 1.00 67.19 85 ASP A N 1
ATOM 690 C CA . ASP A 1 85 ? -2.229 -6.061 17.538 1.00 67.19 85 ASP A CA 1
ATOM 691 C C . ASP A 1 85 ? -1.050 -5.532 16.714 1.00 67.19 85 ASP A C 1
ATOM 693 O O . ASP A 1 85 ? -0.772 -4.335 16.706 1.00 67.19 85 ASP A O 1
ATOM 697 N N . PHE A 1 86 ? -0.407 -6.408 15.937 1.00 73.00 86 PHE A N 1
ATOM 698 C CA . PHE A 1 86 ? 0.654 -6.034 15.008 1.00 73.00 86 PHE A CA 1
ATOM 699 C C . PHE A 1 86 ? 0.156 -5.045 13.951 1.00 73.00 86 PHE A C 1
ATOM 701 O O . PHE A 1 86 ? 0.817 -4.037 13.704 1.00 73.00 86 PHE A O 1
ATOM 708 N N . ARG A 1 87 ? -1.017 -5.298 13.350 1.00 70.00 87 ARG A N 1
ATOM 709 C CA . ARG A 1 87 ? -1.614 -4.391 12.358 1.00 70.00 87 ARG A CA 1
ATOM 710 C C . ARG A 1 87 ? -1.901 -3.023 12.972 1.00 70.00 87 ARG A C 1
ATOM 712 O O . ARG A 1 87 ? -1.445 -2.035 12.413 1.00 70.00 87 ARG A O 1
ATOM 719 N N . ILE A 1 88 ? -2.567 -2.956 14.130 1.00 69.56 88 ILE A N 1
ATOM 720 C CA . ILE A 1 88 ? -2.876 -1.683 14.811 1.00 69.56 88 ILE A CA 1
ATOM 721 C C . ILE A 1 88 ? -1.597 -0.911 15.149 1.00 69.56 88 ILE A C 1
ATOM 723 O O . ILE A 1 88 ? -1.500 0.264 14.817 1.00 69.56 88 ILE A O 1
ATOM 727 N N . ARG A 1 89 ? -0.566 -1.559 15.701 1.00 74.44 89 ARG A N 1
ATOM 728 C CA . ARG A 1 89 ? 0.724 -0.893 15.971 1.00 74.44 89 ARG A CA 1
ATOM 729 C C . ARG A 1 89 ? 1.384 -0.359 14.701 1.00 74.44 89 ARG A C 1
ATOM 731 O O . ARG A 1 89 ? 1.984 0.710 14.722 1.00 74.44 89 ARG A O 1
ATOM 738 N N . LYS A 1 90 ? 1.260 -1.084 13.585 1.00 74.31 90 LYS A N 1
ATOM 739 C CA . LYS A 1 90 ? 1.706 -0.594 12.276 1.00 74.31 90 LYS A CA 1
ATOM 740 C C . LYS A 1 90 ? 0.899 0.608 11.798 1.00 74.31 90 LYS A C 1
ATOM 742 O O . LYS A 1 90 ? 1.500 1.523 11.245 1.00 74.31 90 LYS A O 1
ATOM 747 N N . PHE A 1 91 ? -0.404 0.652 12.062 1.00 73.19 91 PHE A N 1
ATOM 748 C CA . PHE A 1 91 ? -1.210 1.846 11.813 1.00 73.19 91 PHE A CA 1
ATOM 749 C C . PHE A 1 91 ? -0.721 3.037 12.636 1.00 73.19 91 PHE A C 1
ATOM 751 O O . PHE A 1 91 ? -0.442 4.077 12.053 1.00 73.19 91 PHE A O 1
ATOM 758 N N . GLN A 1 92 ? -0.501 2.865 13.940 1.00 80.25 92 GLN A N 1
ATOM 759 C CA . GLN A 1 92 ? 0.020 3.933 14.797 1.00 80.25 92 GLN A CA 1
ATOM 760 C C . GLN A 1 92 ? 1.358 4.495 14.302 1.00 80.25 92 GLN A C 1
ATOM 762 O O . GLN A 1 92 ? 1.526 5.707 14.237 1.00 80.25 92 GLN A O 1
ATOM 767 N N . GLU A 1 93 ? 2.294 3.621 13.917 1.00 80.00 93 GLU A N 1
ATOM 768 C CA . GLU A 1 93 ? 3.606 4.022 13.387 1.00 80.00 93 GLU A CA 1
ATOM 769 C C . GLU A 1 93 ? 3.473 4.878 12.118 1.00 80.00 93 GLU A C 1
ATOM 771 O O . GLU A 1 93 ? 4.235 5.820 11.926 1.00 80.00 93 GLU A O 1
ATOM 776 N N . MET A 1 94 ? 2.505 4.558 11.254 1.00 76.31 94 MET A N 1
ATOM 777 C CA . MET A 1 94 ? 2.372 5.183 9.936 1.00 76.31 94 MET A CA 1
ATOM 778 C C . MET A 1 94 ? 1.440 6.403 9.917 1.00 76.31 94 MET A C 1
ATOM 780 O O . MET A 1 94 ? 1.632 7.292 9.090 1.00 76.31 94 MET A O 1
ATOM 784 N N . THR A 1 95 ? 0.455 6.471 10.817 1.00 75.81 95 THR A N 1
ATOM 785 C CA . THR A 1 95 ? -0.516 7.579 10.884 1.00 75.81 95 THR A CA 1
ATOM 786 C C . THR A 1 95 ? -0.286 8.520 12.064 1.00 75.81 95 THR A C 1
ATOM 788 O O . THR A 1 95 ? -0.830 9.620 12.061 1.00 75.81 95 THR A O 1
ATOM 791 N N . GLY A 1 96 ? 0.485 8.108 13.076 1.00 79.06 96 GLY A N 1
ATOM 792 C CA . GLY A 1 96 ? 0.739 8.884 14.296 1.00 79.06 96 GLY A CA 1
ATOM 793 C C . GLY A 1 96 ? -0.410 8.902 15.316 1.00 79.06 96 GLY A C 1
ATOM 794 O O . GLY A 1 96 ? -0.378 9.717 16.232 1.00 79.06 96 GLY A O 1
ATOM 795 N N . LEU A 1 97 ? -1.424 8.041 15.167 1.00 77.31 97 LEU A N 1
ATOM 796 C CA . LEU A 1 97 ? -2.617 8.006 16.033 1.00 77.31 97 LEU A CA 1
ATOM 797 C C . LEU A 1 97 ? -2.448 7.083 17.259 1.00 77.31 97 LEU A C 1
ATOM 799 O O . LEU A 1 97 ? -1.602 6.179 17.266 1.00 77.31 97 LEU A O 1
ATOM 803 N N . GLY A 1 98 ? -3.262 7.299 18.300 1.00 73.50 98 GLY A N 1
ATOM 804 C CA . GLY A 1 98 ? -3.280 6.483 19.520 1.00 73.50 98 GLY A CA 1
ATOM 805 C C . GLY A 1 98 ? -3.828 5.064 19.305 1.00 73.50 98 GLY A C 1
ATOM 806 O O . GLY A 1 98 ? -4.546 4.797 18.346 1.00 73.50 98 GLY A O 1
ATOM 807 N N . TYR A 1 99 ? -3.481 4.123 20.193 1.00 66.06 99 TYR A N 1
ATOM 808 C CA . TYR A 1 99 ? -3.848 2.700 20.047 1.00 66.06 99 TYR A CA 1
ATOM 809 C C . TYR A 1 99 ? -5.353 2.499 20.249 1.00 66.06 99 TYR A C 1
ATOM 811 O O . TYR A 1 99 ? -6.000 1.791 19.482 1.00 66.06 99 TYR A O 1
ATOM 819 N N . ASP A 1 100 ? -5.903 3.166 21.265 1.00 68.00 100 ASP A N 1
ATOM 820 C CA . ASP A 1 100 ? -7.314 3.071 21.647 1.00 68.00 100 ASP A CA 1
ATOM 821 C C . ASP A 1 100 ? -8.238 3.881 20.722 1.00 68.00 100 ASP A C 1
ATOM 823 O O . ASP A 1 100 ? -9.454 3.720 20.760 1.00 68.00 100 ASP A O 1
ATOM 827 N N . GLU A 1 101 ? -7.663 4.724 19.861 1.00 61.59 101 GLU A N 1
ATOM 828 C CA . GLU A 1 101 ? -8.380 5.574 18.903 1.00 61.59 101 GLU A CA 1
ATOM 829 C C . GLU A 1 101 ? -8.615 4.878 17.552 1.00 61.59 101 GLU A C 1
ATOM 831 O O . GLU A 1 101 ? -9.188 5.471 16.641 1.00 61.59 101 GLU A O 1
ATOM 836 N N . LEU A 1 102 ? -8.133 3.638 17.388 1.00 61.28 102 LEU A N 1
ATOM 837 C CA . LEU A 1 102 ? -8.089 2.952 16.101 1.00 61.28 102 LEU A CA 1
ATOM 838 C C . LEU A 1 102 ? -8.837 1.617 16.118 1.00 61.28 102 LEU A C 1
ATOM 840 O O . LEU A 1 102 ? -8.323 0.581 16.556 1.00 61.28 102 LEU A O 1
ATOM 844 N N . THR A 1 103 ? -10.016 1.586 15.499 1.00 65.75 103 THR A N 1
ATOM 845 C CA . THR A 1 103 ? -10.567 0.332 14.967 1.00 65.75 103 THR A CA 1
ATOM 846 C C . THR A 1 103 ? -9.934 -0.015 13.615 1.00 65.75 103 THR A C 1
ATOM 848 O O . THR A 1 103 ? -9.430 0.846 12.898 1.00 65.75 103 THR A O 1
ATOM 851 N N . LEU A 1 104 ? -9.989 -1.290 13.204 1.00 63.25 104 LEU A N 1
ATOM 852 C CA . LEU A 1 104 ? -9.475 -1.724 11.892 1.00 63.25 104 LEU A CA 1
ATOM 853 C C . LEU A 1 104 ? -10.152 -1.004 10.713 1.00 63.25 104 LEU A C 1
ATOM 855 O O . LEU A 1 104 ? -9.523 -0.822 9.676 1.00 63.25 104 LEU A O 1
ATOM 859 N N . LYS A 1 105 ? -11.416 -0.583 10.859 1.00 65.12 105 LYS A N 1
ATOM 860 C CA . LYS A 1 105 ? -12.126 0.183 9.825 1.00 65.12 105 LYS A CA 1
ATOM 861 C C . LYS A 1 105 ? -11.683 1.649 9.801 1.00 65.12 105 LYS A C 1
ATOM 863 O O . LYS A 1 105 ? -11.446 2.188 8.724 1.00 65.12 105 LYS A O 1
ATOM 868 N N . GLU A 1 106 ? -11.510 2.276 10.961 1.00 66.38 106 GLU A N 1
ATOM 869 C CA . GLU A 1 106 ? -11.003 3.656 11.073 1.00 66.38 106 GLU A CA 1
ATOM 870 C C . GLU A 1 106 ? -9.545 3.779 10.630 1.00 66.38 106 GLU A C 1
ATOM 872 O O . GLU A 1 106 ? -9.172 4.765 9.999 1.00 66.38 106 GLU A O 1
ATOM 877 N N . ALA A 1 107 ? -8.754 2.733 10.861 1.00 68.00 107 ALA A N 1
ATOM 878 C CA . ALA A 1 107 ? -7.372 2.610 10.421 1.00 68.00 107 ALA A CA 1
ATOM 879 C C . ALA A 1 107 ? -7.187 2.791 8.899 1.00 68.00 107 ALA A C 1
ATOM 881 O O . ALA A 1 107 ? -6.143 3.247 8.438 1.00 68.00 107 ALA A O 1
ATOM 882 N N . PHE A 1 108 ? -8.206 2.484 8.091 1.00 71.69 108 PHE A N 1
ATOM 883 C CA . PHE A 1 108 ? -8.170 2.790 6.661 1.00 71.69 108 PHE A CA 1
ATOM 884 C C . PHE A 1 108 ? -8.339 4.270 6.360 1.00 71.69 108 PHE A C 1
ATOM 886 O O . PHE A 1 108 ? -7.615 4.831 5.541 1.00 71.69 108 PHE A O 1
ATOM 893 N N . TYR A 1 109 ? -9.342 4.887 6.980 1.00 78.69 109 TYR A N 1
ATOM 894 C CA . TYR A 1 109 ? -9.629 6.297 6.768 1.00 78.69 109 TYR A CA 1
ATOM 895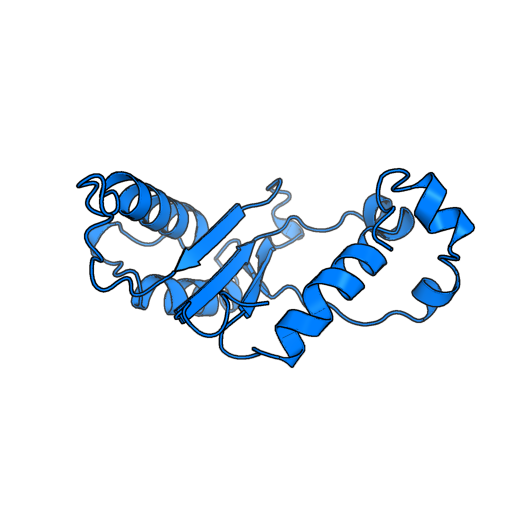 C C . TYR A 1 109 ? -8.486 7.160 7.300 1.00 78.69 109 TYR A C 1
ATOM 897 O O . TYR A 1 109 ? -8.186 8.197 6.714 1.00 78.69 109 TYR A O 1
ATOM 905 N N . SER A 1 110 ? -7.790 6.702 8.343 1.00 79.75 110 SER A N 1
ATOM 906 C CA . SER A 1 110 ? -6.593 7.373 8.834 1.00 79.75 110 SER A CA 1
ATOM 907 C C . SER A 1 110 ? -5.417 7.284 7.864 1.00 79.75 110 SER A C 1
ATOM 909 O O . SER A 1 110 ? -4.676 8.253 7.767 1.00 79.75 110 SER A O 1
ATOM 911 N N . PHE A 1 111 ? -5.267 6.198 7.098 1.00 84.75 111 PHE A N 1
ATOM 912 C CA . PHE A 1 111 ? -4.269 6.114 6.022 1.00 84.75 111 PHE A CA 1
ATOM 913 C C . PHE A 1 111 ? -4.536 7.111 4.902 1.00 84.75 111 PHE A C 1
ATOM 915 O O . PHE A 1 111 ? -3.631 7.822 4.474 1.00 84.75 111 PHE A O 1
ATOM 922 N N . GLU A 1 112 ? -5.789 7.189 4.466 1.00 85.81 112 GLU A N 1
ATOM 923 C CA . GLU A 1 112 ? -6.216 8.130 3.434 1.00 85.81 112 GLU A CA 1
ATOM 924 C C . GLU A 1 112 ? -6.024 9.587 3.879 1.00 85.81 112 GLU A C 1
ATOM 926 O O . GLU A 1 112 ? -5.465 10.416 3.157 1.00 85.81 112 GLU A O 1
ATOM 931 N N . SER A 1 113 ? -6.433 9.879 5.116 1.00 88.25 113 SER A N 1
ATOM 932 C CA . SER A 1 113 ? -6.258 11.186 5.745 1.00 88.25 113 SER A CA 1
ATOM 933 C C . SER A 1 113 ? -4.778 11.531 5.929 1.00 88.25 113 SER A C 1
ATOM 935 O O . SER A 1 113 ? -4.359 12.641 5.606 1.00 88.25 113 SER A O 1
ATOM 937 N N . ALA A 1 114 ? -3.960 10.571 6.373 1.00 87.69 114 ALA A N 1
ATOM 938 C CA . ALA A 1 114 ? -2.523 10.754 6.526 1.00 87.69 114 ALA A CA 1
ATOM 939 C C . ALA A 1 114 ? -1.861 11.053 5.178 1.00 87.69 114 ALA A C 1
ATOM 941 O O . ALA A 1 114 ? -1.161 12.057 5.069 1.00 87.69 114 ALA A O 1
ATOM 942 N N . ALA A 1 115 ? -2.150 10.264 4.141 1.00 89.25 115 ALA A N 1
ATOM 943 C CA . ALA A 1 115 ? -1.610 10.470 2.799 1.00 89.25 115 ALA A CA 1
ATOM 944 C C . ALA A 1 115 ? -1.966 11.842 2.199 1.00 89.25 115 ALA A C 1
ATOM 946 O O . ALA A 1 115 ? -1.194 12.391 1.415 1.00 89.25 115 ALA A O 1
ATOM 947 N N . SER A 1 116 ? -3.112 12.405 2.590 1.00 88.50 116 SER A N 1
ATOM 948 C CA . SER A 1 116 ? -3.559 13.741 2.173 1.00 88.50 116 SER A CA 1
ATOM 949 C C . SER A 1 116 ? -2.996 14.875 3.044 1.00 88.50 116 SER A C 1
ATOM 951 O O . SER A 1 116 ? -3.111 16.048 2.690 1.00 88.50 116 SER A O 1
ATOM 953 N N . ASN A 1 117 ? -2.400 14.554 4.194 1.00 89.19 117 ASN A N 1
ATOM 954 C CA . ASN A 1 117 ? -1.921 15.524 5.171 1.00 89.19 117 ASN A CA 1
ATOM 955 C C . ASN A 1 117 ? -0.407 15.742 5.043 1.00 89.19 117 ASN A C 1
ATOM 957 O O . ASN A 1 117 ? 0.401 14.826 5.211 1.00 89.19 117 ASN A O 1
ATOM 961 N N . VAL A 1 118 ? -0.010 16.997 4.820 1.00 83.69 118 VAL A N 1
ATOM 962 C CA . VAL A 1 118 ? 1.391 17.429 4.682 1.00 83.69 118 VAL A CA 1
ATOM 963 C C . VAL A 1 118 ? 2.264 17.122 5.903 1.00 83.69 118 VAL A C 1
ATOM 965 O O . VAL A 1 118 ? 3.452 16.881 5.732 1.00 83.69 118 VAL A O 1
ATOM 968 N N . SER A 1 119 ? 1.696 17.034 7.105 1.00 85.56 119 SER A N 1
ATOM 969 C CA . SER A 1 119 ? 2.441 16.795 8.348 1.00 85.56 119 SER A CA 1
ATOM 970 C C . SER A 1 119 ? 2.718 15.320 8.658 1.00 85.56 119 SER A C 1
ATOM 972 O O . SER A 1 119 ? 3.434 15.039 9.615 1.00 85.56 119 SER A O 1
ATOM 974 N N . THR A 1 120 ? 2.161 14.372 7.897 1.00 88.50 120 THR A N 1
ATOM 975 C CA . THR A 1 120 ? 2.436 12.936 8.102 1.00 88.50 120 THR A CA 1
ATOM 976 C C . THR A 1 120 ? 3.509 12.418 7.146 1.00 88.50 120 THR A C 1
ATOM 978 O O . THR A 1 120 ? 3.977 13.144 6.272 1.00 88.50 120 THR A O 1
ATOM 981 N N . ILE A 1 121 ? 3.894 11.151 7.284 1.00 87.56 121 ILE A N 1
ATOM 982 C CA . ILE A 1 121 ? 4.933 10.550 6.443 1.00 87.56 121 ILE A CA 1
ATOM 983 C C . ILE A 1 121 ? 4.409 9.970 5.122 1.00 87.56 121 ILE A C 1
ATOM 985 O O . ILE A 1 121 ? 5.202 9.725 4.217 1.00 87.56 121 ILE A O 1
ATOM 989 N N . LEU A 1 122 ? 3.103 9.727 4.998 1.00 89.88 122 LEU A N 1
ATOM 990 C CA . LEU A 1 122 ? 2.525 8.985 3.875 1.00 89.88 122 LEU A CA 1
ATOM 991 C C . LEU A 1 122 ? 2.140 9.898 2.709 1.00 89.88 122 LEU A C 1
ATOM 993 O O . LEU A 1 122 ? 1.778 11.054 2.901 1.00 89.88 122 LEU A O 1
ATOM 997 N N . GLN A 1 123 ? 2.152 9.333 1.505 1.00 90.25 123 GLN A N 1
ATOM 998 C CA . GLN A 1 123 ? 1.523 9.886 0.307 1.00 90.25 123 GLN A CA 1
ATOM 999 C C . GLN A 1 123 ? 0.996 8.747 -0.579 1.00 90.25 123 GLN A C 1
ATOM 1001 O O . GLN A 1 123 ? 1.461 7.606 -0.487 1.00 90.25 123 GLN A O 1
ATOM 1006 N N . HIS A 1 124 ? 0.036 9.047 -1.453 1.00 89.62 124 HIS A N 1
ATOM 1007 C CA . HIS A 1 124 ? -0.437 8.091 -2.459 1.00 89.62 124 HIS A CA 1
ATOM 1008 C C . HIS A 1 124 ? 0.658 7.769 -3.474 1.00 89.62 124 HIS A C 1
ATOM 1010 O O . HIS A 1 124 ? 1.382 8.662 -3.918 1.00 89.62 124 HIS A O 1
ATOM 1016 N N . LEU A 1 125 ? 0.777 6.493 -3.849 1.00 87.00 125 LEU A N 1
ATOM 1017 C CA . LEU A 1 125 ? 1.653 6.080 -4.939 1.00 87.00 125 LEU A CA 1
ATOM 1018 C C . LEU A 1 125 ? 0.834 5.823 -6.201 1.00 87.00 125 LEU A C 1
ATOM 1020 O O . LEU A 1 125 ? 0.176 4.791 -6.344 1.00 87.00 125 LEU A O 1
ATOM 1024 N N . GLU A 1 126 ? 0.941 6.746 -7.150 1.00 83.56 126 GLU A N 1
ATOM 1025 C CA . GLU A 1 126 ? 0.364 6.573 -8.476 1.00 83.56 126 GLU A CA 1
ATOM 1026 C C . GLU A 1 126 ? 1.256 5.694 -9.354 1.00 83.56 126 GLU A C 1
ATOM 1028 O O . GLU A 1 126 ? 2.420 6.002 -9.623 1.00 83.56 126 GLU A O 1
ATOM 1033 N N . VAL A 1 127 ? 0.687 4.591 -9.839 1.00 83.75 127 VAL A N 1
ATOM 1034 C CA . VAL A 1 127 ? 1.346 3.684 -10.780 1.00 83.75 127 VAL A CA 1
ATOM 1035 C C . VAL A 1 127 ? 0.827 3.995 -12.177 1.00 83.75 127 VAL A C 1
ATOM 1037 O O . VAL A 1 127 ? -0.269 3.584 -12.557 1.00 83.75 127 VAL A O 1
ATOM 1040 N N . SER A 1 128 ? 1.606 4.762 -12.938 1.00 82.62 128 SER A N 1
ATOM 1041 C CA . SER A 1 128 ? 1.253 5.179 -14.295 1.00 82.62 128 SER A CA 1
ATOM 1042 C C . SER A 1 128 ? 2.090 4.459 -15.349 1.00 82.62 128 SER A C 1
ATOM 1044 O O . SER A 1 128 ? 3.196 3.977 -15.098 1.00 82.62 128 SER A O 1
ATOM 1046 N N . TYR A 1 129 ? 1.525 4.344 -16.549 1.00 84.25 129 TYR A N 1
ATOM 1047 C CA . TYR A 1 129 ? 2.244 3.788 -17.684 1.00 84.25 129 TYR A CA 1
ATOM 1048 C C . TYR A 1 129 ? 3.257 4.806 -18.204 1.00 84.25 129 TYR A C 1
ATOM 1050 O O . TYR A 1 129 ? 2.915 5.968 -18.429 1.00 84.25 129 TYR A O 1
ATOM 1058 N N . HIS A 1 130 ? 4.470 4.348 -1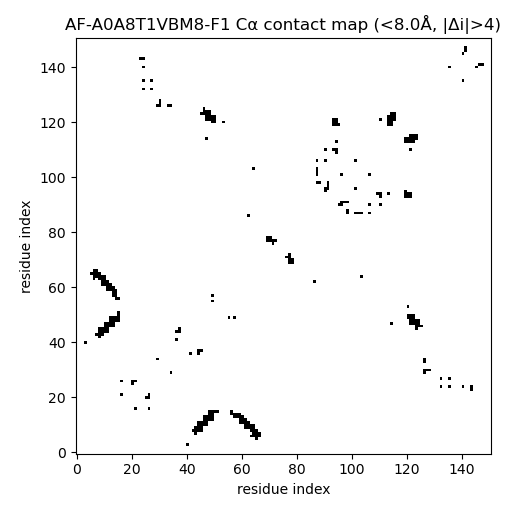8.499 1.00 84.12 130 HIS A N 1
ATOM 1059 C CA . HIS A 1 130 ? 5.470 5.155 -19.180 1.00 84.12 130 HIS A CA 1
ATOM 1060 C C . HIS A 1 130 ? 5.895 4.501 -20.495 1.00 84.12 130 HIS A C 1
ATOM 1062 O O . HIS A 1 130 ? 6.194 3.313 -20.541 1.00 84.12 130 HIS A O 1
ATOM 1068 N N . ALA A 1 131 ? 5.994 5.288 -21.571 1.00 84.38 131 ALA A N 1
ATOM 1069 C CA . ALA A 1 131 ? 6.317 4.773 -22.907 1.00 84.38 131 ALA A CA 1
ATOM 1070 C C . ALA A 1 131 ? 7.675 4.052 -22.980 1.00 84.38 131 ALA A C 1
ATOM 1072 O O . ALA A 1 131 ? 7.837 3.123 -23.768 1.00 84.38 131 ALA A O 1
ATOM 1073 N N . TYR A 1 132 ? 8.636 4.433 -22.130 1.00 80.12 132 TYR A N 1
ATOM 1074 C CA . TYR A 1 132 ? 9.933 3.761 -22.058 1.00 80.12 132 TYR A CA 1
ATOM 1075 C C . TYR A 1 132 ? 9.826 2.306 -21.568 1.00 80.12 132 TYR A C 1
ATOM 1077 O O . TYR A 1 132 ? 10.758 1.542 -21.771 1.00 80.12 132 TYR A O 1
ATOM 1085 N N . TYR A 1 133 ? 8.698 1.872 -20.993 1.00 84.00 133 TYR A N 1
ATOM 1086 C CA . TYR A 1 133 ? 8.458 0.460 -20.674 1.00 84.00 133 TYR A CA 1
ATOM 1087 C C . TYR A 1 133 ? 8.499 -0.445 -21.910 1.00 84.00 133 TYR A C 1
ATOM 1089 O O . TYR A 1 133 ? 8.896 -1.599 -21.800 1.00 84.00 133 TYR A O 1
ATOM 1097 N N . LEU A 1 134 ? 8.216 0.084 -23.105 1.00 81.69 134 LEU A N 1
ATOM 1098 C CA . LEU A 1 134 ? 8.345 -0.666 -24.361 1.00 81.69 134 LEU A CA 1
ATOM 1099 C C . LEU A 1 134 ? 9.791 -1.066 -24.684 1.00 81.69 134 LEU A C 1
ATOM 1101 O O . LEU A 1 134 ? 10.007 -2.002 -25.451 1.00 81.69 134 LEU A O 1
ATOM 1105 N N . THR A 1 135 ? 10.788 -0.380 -24.115 1.00 80.44 135 THR A N 1
ATOM 1106 C CA . THR A 1 135 ? 12.202 -0.722 -24.332 1.00 80.44 135 THR A CA 1
ATOM 1107 C C . THR A 1 135 ? 12.664 -1.884 -23.445 1.00 80.44 135 THR A C 1
ATOM 1109 O O . THR A 1 135 ? 13.693 -2.501 -23.731 1.00 80.44 135 THR A O 1
ATOM 1112 N N . PHE A 1 136 ? 11.881 -2.255 -22.421 1.00 75.38 136 PHE A N 1
ATOM 1113 C CA . PHE A 1 136 ? 12.105 -3.434 -21.580 1.00 75.38 136 PHE A CA 1
ATOM 1114 C C . PHE A 1 136 ? 11.612 -4.700 -22.286 1.00 75.38 136 PHE A C 1
ATOM 1116 O O . PHE A 1 136 ? 10.592 -5.295 -21.945 1.00 75.38 136 PHE A O 1
ATOM 1123 N N . THR A 1 137 ? 12.367 -5.111 -23.303 1.00 76.44 137 THR A N 1
ATOM 1124 C CA . THR A 1 137 ? 12.122 -6.355 -24.043 1.00 76.44 137 THR A CA 1
ATOM 1125 C C . THR A 1 137 ? 12.234 -7.591 -23.140 1.00 76.44 137 THR A C 1
ATOM 1127 O O . THR A 1 137 ? 12.861 -7.548 -22.079 1.00 76.44 137 THR A O 1
ATOM 1130 N N . ASN A 1 138 ? 11.693 -8.731 -23.590 1.00 73.69 138 ASN A N 1
ATOM 1131 C CA . ASN A 1 138 ? 11.80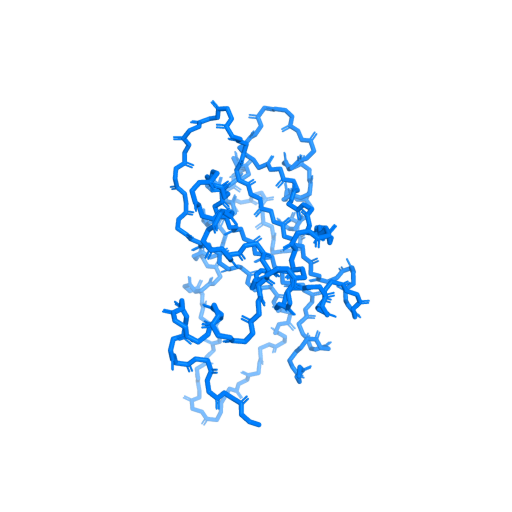4 -10.013 -22.877 1.00 73.69 138 ASN A CA 1
ATOM 1132 C C . ASN A 1 138 ? 13.252 -10.377 -22.519 1.00 73.69 138 ASN A C 1
ATOM 1134 O O . ASN A 1 138 ? 13.496 -10.927 -21.451 1.00 73.69 138 ASN A O 1
ATOM 1138 N N . PHE A 1 139 ? 14.214 -10.005 -23.367 1.00 71.38 139 PHE A N 1
ATOM 1139 C CA . PHE A 1 139 ? 15.634 -10.202 -23.088 1.00 71.38 139 PHE A CA 1
ATOM 1140 C C . PHE A 1 139 ? 16.090 -9.437 -21.837 1.00 71.38 139 PHE A C 1
ATOM 1142 O O . PHE A 1 139 ? 16.766 -9.987 -20.971 1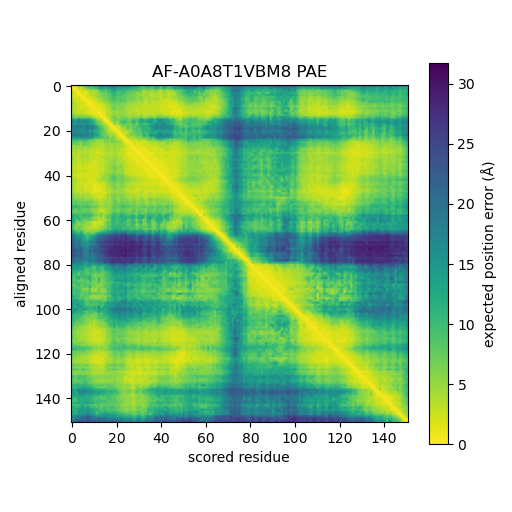.00 71.38 139 PHE A O 1
ATOM 1149 N N . ILE A 1 140 ? 15.698 -8.170 -21.704 1.00 74.94 140 ILE A N 1
ATOM 1150 C CA . ILE A 1 140 ? 16.031 -7.360 -20.529 1.00 74.94 140 ILE A CA 1
ATOM 1151 C C . ILE A 1 140 ? 15.297 -7.891 -19.289 1.00 74.94 140 ILE A C 1
ATOM 1153 O O . ILE A 1 140 ? 15.911 -8.017 -18.231 1.00 74.94 140 ILE A O 1
ATOM 1157 N N . ARG A 1 141 ? 14.019 -8.275 -19.424 1.00 72.81 141 ARG A N 1
ATOM 1158 C CA . ARG A 1 141 ? 13.228 -8.854 -18.323 1.00 72.81 141 ARG A CA 1
ATOM 1159 C C . ARG A 1 141 ? 13.867 -10.127 -17.764 1.00 72.81 141 ARG A C 1
ATOM 1161 O O . ARG A 1 141 ? 14.102 -10.184 -16.562 1.00 72.81 141 ARG A O 1
ATOM 1168 N N . GLN A 1 142 ? 14.242 -11.078 -18.623 1.00 75.12 142 GLN A N 1
ATOM 1169 C CA . GLN A 1 142 ? 14.880 -12.341 -18.222 1.00 75.12 142 GLN A CA 1
ATOM 1170 C C . GLN A 1 142 ? 16.239 -12.141 -17.543 1.00 75.12 142 GLN A C 1
ATOM 1172 O O . GLN A 1 142 ? 16.572 -12.875 -16.620 1.00 75.12 142 GLN A O 1
ATOM 1177 N N . ASN A 1 143 ? 17.024 -11.142 -17.953 1.00 75.88 143 ASN A N 1
ATOM 1178 C CA . ASN A 1 143 ? 18.292 -10.846 -17.281 1.00 75.88 143 ASN A CA 1
ATOM 1179 C C . ASN A 1 143 ? 18.088 -10.220 -15.892 1.00 75.88 143 ASN A C 1
ATOM 1181 O O . ASN A 1 143 ? 18.897 -10.446 -14.995 1.00 75.88 143 ASN A O 1
ATOM 1185 N N . MET A 1 144 ? 17.024 -9.432 -15.706 1.00 72.31 144 MET A N 1
ATOM 1186 C CA . MET A 1 144 ? 16.750 -8.760 -14.431 1.00 72.31 144 MET A CA 1
ATOM 1187 C C . MET A 1 144 ? 15.974 -9.622 -13.437 1.00 72.31 144 MET A C 1
ATOM 1189 O O . MET A 1 144 ? 16.222 -9.533 -12.238 1.00 72.31 144 MET A O 1
ATOM 1193 N N . ASN A 1 145 ? 15.058 -10.462 -13.919 1.00 68.94 145 ASN A N 1
ATOM 1194 C CA . ASN A 1 145 ? 14.372 -11.463 -13.115 1.00 68.94 145 ASN A CA 1
ATOM 1195 C C . ASN A 1 145 ? 14.423 -12.826 -13.827 1.00 68.94 145 ASN A C 1
ATOM 1197 O O . ASN A 1 145 ? 13.448 -13.233 -14.460 1.00 68.94 145 ASN A O 1
ATOM 1201 N N . PRO A 1 146 ? 15.549 -13.557 -13.717 1.00 72.31 146 PRO A N 1
ATOM 1202 C CA . PRO A 1 146 ? 15.713 -14.864 -14.360 1.00 72.31 146 PRO A CA 1
ATOM 1203 C C . PRO A 1 146 ? 14.727 -15.924 -13.861 1.00 72.31 146 PRO A C 1
ATOM 1205 O O . PRO A 1 146 ? 14.589 -16.977 -14.475 1.00 72.31 146 PRO A O 1
ATOM 1208 N N . GLN A 1 147 ? 14.070 -15.662 -12.728 1.00 68.19 147 GLN A N 1
ATOM 1209 C CA . GLN A 1 147 ? 13.094 -16.548 -12.103 1.00 68.19 147 GLN A CA 1
ATOM 1210 C C . GLN A 1 147 ? 11.654 -16.253 -12.556 1.00 68.19 147 GLN A C 1
ATOM 1212 O O . GLN A 1 147 ? 10.753 -17.011 -12.202 1.00 68.19 147 GLN A O 1
ATOM 1217 N N . ASP A 1 148 ? 11.425 -15.199 -13.352 1.00 67.19 148 ASP A N 1
ATOM 1218 C CA . ASP A 1 148 ? 10.120 -14.874 -13.949 1.00 67.19 148 ASP A CA 1
ATOM 1219 C C . ASP A 1 148 ? 9.820 -15.805 -15.137 1.00 67.19 148 ASP A C 1
ATOM 1221 O O . ASP A 1 148 ? 9.798 -15.405 -16.300 1.00 67.19 148 ASP A O 1
ATOM 1225 N N . ALA A 1 149 ? 9.682 -17.097 -14.839 1.00 59.09 149 ALA A N 1
ATOM 1226 C CA . ALA A 1 149 ? 9.482 -18.175 -15.807 1.00 59.09 149 ALA A CA 1
ATOM 1227 C C . ALA A 1 149 ? 8.028 -18.681 -15.847 1.00 59.09 149 ALA A C 1
ATOM 1229 O O . ALA A 1 149 ? 7.769 -19.789 -16.321 1.00 59.09 149 ALA A O 1
ATOM 1230 N N . CYS A 1 150 ? 7.076 -17.900 -15.328 1.00 54.00 150 CYS A N 1
ATOM 1231 C CA . CYS A 1 150 ? 5.664 -18.269 -15.345 1.00 54.00 150 CYS A CA 1
ATOM 1232 C C . CYS A 1 150 ? 5.164 -18.326 -16.800 1.00 54.00 150 CYS A C 1
ATOM 1234 O O . CYS A 1 150 ? 5.102 -17.303 -17.482 1.00 54.00 150 CYS A O 1
ATOM 1236 N N . THR A 1 151 ? 4.864 -19.544 -17.259 1.00 42.81 151 THR A N 1
ATOM 1237 C CA . THR A 1 151 ? 4.241 -19.872 -18.554 1.00 42.81 151 THR A CA 1
ATOM 1238 C C . THR A 1 151 ? 2.731 -19.964 -18.422 1.00 42.81 151 THR A C 1
ATOM 1240 O O . THR A 1 151 ? 2.257 -20.312 -17.315 1.00 42.81 151 THR A O 1
#